Protein AF-A0A103RSP7-F1 (afdb_monomer_lite)

pLDDT: mean 94.18, std 8.81, range [40.09, 98.88]

Radius of gyration: 15.83 Å; chains: 1; bounding box: 36×34×48 Å

Organism: NCBI:txid101571

Sequence (162 aa):
MRKLKDAGWQIRYGTRGGGSFVDRRNETITLDGNLEDHPVTATQTLAHEVGHATYPLREDCSSKAAYVNSTLEDEGAATINNIKVRREILANGGQDIGIAGNSTNHASY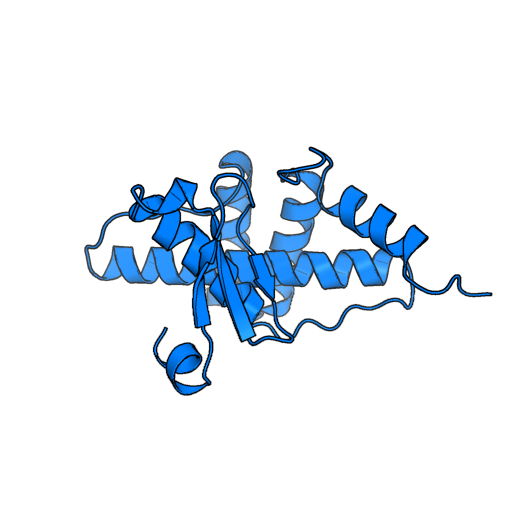NKAYDQFLLDGDADAARRAIGEQFGEGELTSNTRQPYAEYYGNWYDANCPSAK

Foldseek 3Di:
DVVLVVVVAAEEEDEAPPAWEDDLVNNYTYHHNVCVVPVLLSLLSVQLRVQLNPDPQDQDLPDLVSRLQSVLLSSLSSQLSSVVVQVVQVVVVHDRSDTPFDPVCVVQLVVLSVVCVVPVPSSSSSNSRSVCQQARGADPPPRHRNSVVSSVVSVVPRDPPD

Structure (mmCIF, N/CA/C/O backbone):
data_AF-A0A103RSP7-F1
#
_entry.id   AF-A0A103RSP7-F1
#
loop_
_atom_site.group_PDB
_atom_site.id
_atom_site.type_symbol
_atom_site.label_atom_id
_atom_site.label_alt_id
_atom_site.label_comp_id
_atom_site.label_asym_id
_atom_site.label_entity_id
_atom_site.label_seq_id
_atom_site.pdbx_PDB_ins_code
_atom_site.Cartn_x
_atom_site.Cartn_y
_atom_site.Cartn_z
_atom_site.occupancy
_atom_site.B_iso_or_equiv
_atom_site.auth_seq_id
_atom_site.auth_comp_id
_atom_site.auth_asym_id
_atom_site.auth_atom_id
_atom_site.pdbx_PDB_model_num
ATOM 1 N N . MET A 1 1 ? -10.390 -9.161 6.736 1.00 59.69 1 MET A N 1
ATOM 2 C CA . MET A 1 1 ? -10.075 -10.242 7.700 1.00 59.69 1 MET A CA 1
ATOM 3 C C . MET A 1 1 ? -10.806 -11.550 7.395 1.00 59.69 1 MET A C 1
ATOM 5 O O . MET A 1 1 ? -10.125 -12.492 7.021 1.00 59.69 1 MET A O 1
ATOM 9 N N . ARG A 1 2 ? -12.149 -11.633 7.491 1.00 67.56 2 ARG A N 1
ATOM 10 C CA . ARG A 1 2 ? -12.887 -12.902 7.274 1.00 67.56 2 ARG A CA 1
ATOM 11 C C . ARG A 1 2 ? -12.584 -13.556 5.918 1.00 67.56 2 ARG A C 1
ATOM 13 O O . ARG A 1 2 ? -12.170 -14.698 5.896 1.00 67.56 2 ARG A O 1
ATOM 20 N N . LYS A 1 3 ? -12.609 -12.776 4.830 1.00 72.31 3 LYS A N 1
ATOM 21 C CA . LYS A 1 3 ? -12.273 -13.247 3.473 1.00 72.31 3 LYS A CA 1
ATOM 22 C C . LYS A 1 3 ? -10.899 -13.924 3.345 1.00 72.31 3 LYS A C 1
ATOM 24 O O . LYS A 1 3 ? -10.801 -14.909 2.638 1.00 72.31 3 LYS A O 1
ATOM 29 N N . LEU A 1 4 ? -9.860 -13.411 4.013 1.00 76.56 4 LEU A N 1
ATOM 30 C CA . LEU A 1 4 ? -8.517 -14.008 3.954 1.00 76.56 4 LEU A CA 1
ATOM 31 C C . LEU A 1 4 ? -8.453 -15.308 4.760 1.00 76.56 4 LEU A C 1
ATOM 33 O O . LEU A 1 4 ? -7.927 -16.298 4.269 1.00 76.56 4 LEU A O 1
ATOM 37 N N . LYS A 1 5 ? -9.061 -15.334 5.956 1.00 72.69 5 LYS A N 1
ATOM 38 C CA . LYS A 1 5 ? -9.180 -16.567 6.751 1.00 72.69 5 LYS A CA 1
ATOM 39 C C . LYS A 1 5 ? -9.981 -17.642 6.015 1.00 72.69 5 LYS A C 1
ATOM 41 O O . LYS A 1 5 ? -9.567 -18.793 5.993 1.00 72.69 5 LYS A O 1
ATOM 46 N N . ASP A 1 6 ? -11.090 -17.256 5.390 1.00 76.38 6 ASP A N 1
ATOM 47 C CA . ASP A 1 6 ? -11.926 -18.153 4.587 1.00 76.38 6 ASP A CA 1
ATOM 48 C C . ASP A 1 6 ? -11.174 -18.656 3.338 1.00 76.38 6 ASP A C 1
ATOM 50 O O . ASP A 1 6 ? -11.427 -19.763 2.875 1.00 76.38 6 ASP A O 1
ATOM 54 N N . ALA A 1 7 ? -10.222 -17.867 2.825 1.00 77.00 7 ALA A N 1
ATOM 55 C CA . ALA A 1 7 ? -9.318 -18.235 1.736 1.00 77.00 7 ALA A CA 1
ATOM 56 C C . ALA A 1 7 ? -8.054 -18.989 2.200 1.00 77.00 7 ALA A C 1
ATOM 58 O O . ALA A 1 7 ? -7.184 -19.239 1.381 1.00 77.00 7 ALA A O 1
ATOM 59 N N . GLY A 1 8 ? -7.930 -19.346 3.486 1.00 85.88 8 GLY A N 1
ATOM 60 C CA . GLY A 1 8 ? -6.818 -20.159 3.999 1.00 85.88 8 GLY A CA 1
ATOM 61 C C . GLY A 1 8 ? -5.542 -19.397 4.374 1.00 85.88 8 GLY A C 1
ATOM 62 O O . GLY A 1 8 ? -4.576 -20.025 4.809 1.00 85.88 8 GLY A O 1
ATOM 63 N N . TRP A 1 9 ? -5.539 -18.063 4.287 1.00 93.69 9 TRP A N 1
ATOM 64 C CA . TRP A 1 9 ? -4.357 -17.259 4.593 1.00 93.69 9 TRP A CA 1
ATOM 65 C C . TRP A 1 9 ? -3.935 -17.370 6.058 1.00 93.69 9 TRP A C 1
ATOM 67 O O . TRP A 1 9 ? -4.752 -17.246 6.979 1.00 93.69 9 TRP A O 1
ATOM 77 N N . GLN A 1 10 ? -2.630 -17.509 6.278 1.00 95.25 10 GLN A N 1
ATOM 78 C CA . GLN A 1 10 ? -2.033 -17.512 7.610 1.00 95.25 10 GLN A CA 1
ATOM 79 C C . GLN A 1 10 ? -1.573 -16.106 7.996 1.00 95.25 10 GLN A C 1
ATOM 81 O O . GLN A 1 10 ? -0.956 -15.406 7.201 1.00 95.25 10 GLN A O 1
ATOM 86 N N . ILE A 1 11 ? -1.847 -15.696 9.235 1.00 95.50 11 ILE A N 1
ATOM 87 C CA . ILE A 1 11 ? -1.333 -14.448 9.815 1.00 95.50 11 ILE A CA 1
ATOM 88 C C . ILE A 1 11 ? -0.539 -14.827 11.058 1.00 95.50 11 ILE A C 1
ATOM 90 O O . ILE A 1 11 ? -1.084 -15.469 11.958 1.00 95.50 11 ILE A O 1
ATOM 94 N N . ARG A 1 12 ? 0.740 -14.453 11.103 1.00 96.62 12 ARG A N 1
ATOM 95 C CA . ARG A 1 12 ? 1.650 -14.810 12.199 1.00 96.62 12 ARG A CA 1
ATOM 96 C C . ARG A 1 12 ? 2.625 -13.685 12.517 1.00 96.62 12 ARG A C 1
ATOM 98 O O . ARG A 1 12 ? 2.942 -12.880 11.646 1.00 96.62 12 ARG A O 1
ATOM 105 N N . TYR A 1 13 ? 3.145 -13.681 13.738 1.00 97.25 13 TYR A N 1
ATOM 106 C CA . TYR A 1 13 ? 4.347 -12.921 14.062 1.00 97.25 13 TYR A CA 1
ATOM 107 C C . TYR A 1 13 ? 5.590 -13.717 13.648 1.00 97.25 13 TYR A C 1
ATOM 109 O O . TYR A 1 13 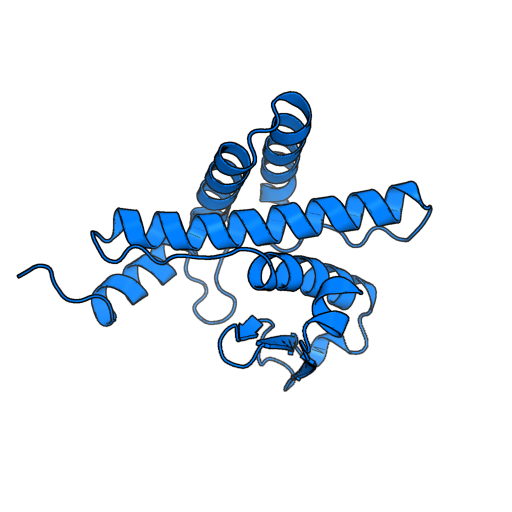? 5.647 -14.936 13.826 1.00 97.25 13 TYR A O 1
ATOM 117 N N . GLY A 1 14 ? 6.559 -13.034 13.046 1.00 96.00 14 GLY A N 1
ATOM 118 C CA . GLY A 1 14 ? 7.867 -13.567 12.682 1.00 96.00 14 GLY A CA 1
ATOM 119 C C . GLY A 1 14 ? 8.935 -13.252 13.730 1.00 96.00 14 GLY A C 1
ATOM 120 O O . GLY A 1 14 ? 8.647 -12.850 14.856 1.00 96.00 14 GLY A O 1
ATOM 121 N N . THR A 1 15 ? 10.201 -13.413 13.347 1.00 95.44 15 THR A N 1
ATOM 122 C CA . THR A 1 15 ? 11.340 -13.034 14.195 1.00 95.44 15 THR A CA 1
ATOM 123 C C . THR A 1 15 ? 11.358 -11.521 14.438 1.00 95.44 15 THR A C 1
ATOM 125 O O . THR A 1 15 ? 11.100 -10.734 13.527 1.00 95.44 15 THR A O 1
ATOM 128 N N . ARG A 1 16 ? 11.704 -11.108 15.663 1.00 94.06 16 ARG A N 1
ATOM 129 C CA . ARG A 1 16 ? 11.902 -9.696 16.031 1.00 94.06 16 ARG A CA 1
ATOM 130 C C . ARG A 1 16 ? 12.970 -9.045 15.142 1.00 94.06 16 ARG A C 1
ATOM 132 O O . ARG A 1 16 ? 14.096 -9.535 15.082 1.00 94.06 16 ARG A O 1
ATOM 139 N N . GLY A 1 17 ? 12.617 -7.948 14.472 1.00 90.19 17 GLY A N 1
ATOM 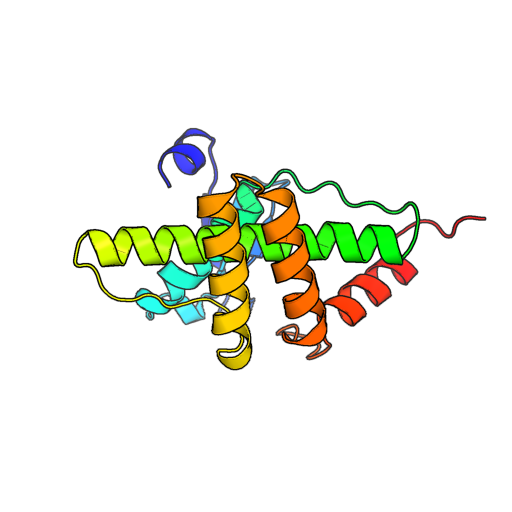140 C CA . GLY A 1 17 ? 13.481 -7.214 13.539 1.00 90.19 17 GLY A CA 1
ATOM 141 C C . GLY A 1 17 ? 13.531 -7.800 12.124 1.00 90.19 17 GLY A C 1
ATOM 142 O O . GLY A 1 17 ? 14.318 -7.330 11.304 1.00 90.19 17 GLY A O 1
ATOM 143 N N . GLY A 1 18 ? 12.725 -8.827 11.835 1.00 89.25 18 GLY A N 1
ATOM 144 C CA . GLY A 1 18 ? 12.633 -9.455 10.515 1.00 89.25 18 GLY A CA 1
ATOM 145 C C . GLY A 1 18 ? 11.785 -8.681 9.501 1.00 89.25 18 GLY A C 1
ATOM 146 O O . GLY A 1 18 ? 11.731 -9.085 8.342 1.00 89.25 18 GLY A O 1
ATOM 147 N N . GLY A 1 19 ? 11.133 -7.591 9.918 1.00 91.81 19 GLY A N 1
ATOM 148 C CA . GLY A 1 19 ? 10.184 -6.852 9.094 1.00 91.81 19 GLY A CA 1
ATOM 149 C C . GLY A 1 19 ? 8.810 -7.520 9.014 1.00 91.81 19 GLY A C 1
ATOM 150 O O . GLY A 1 19 ? 8.590 -8.618 9.530 1.00 91.81 19 GLY A O 1
ATOM 151 N N . SER A 1 20 ? 7.876 -6.817 8.377 1.00 95.00 20 SER A N 1
ATOM 152 C CA . SER A 1 20 ? 6.547 -7.335 8.035 1.00 95.00 20 SER A CA 1
ATOM 153 C C . SER A 1 20 ? 6.436 -7.440 6.522 1.00 95.00 20 SER A C 1
ATOM 155 O O . SER A 1 20 ? 7.034 -6.624 5.822 1.00 95.00 20 SER A O 1
ATOM 157 N N . PHE A 1 21 ? 5.779 -8.489 6.034 1.00 94.69 21 PHE A N 1
ATOM 158 C CA . PHE A 1 21 ? 5.676 -8.764 4.604 1.00 94.69 21 PHE A CA 1
ATOM 159 C C . PHE A 1 21 ? 4.583 -9.789 4.286 1.00 94.69 21 PHE A C 1
ATOM 161 O O . PHE A 1 21 ? 4.171 -10.602 5.127 1.00 94.69 21 PHE A O 1
ATOM 168 N N . VAL A 1 22 ? 4.195 -9.810 3.012 1.00 96.00 22 VAL A N 1
ATOM 169 C CA . VAL A 1 22 ? 3.317 -10.811 2.407 1.00 96.00 22 VAL A CA 1
ATOM 170 C C . VAL A 1 22 ? 4.115 -11.801 1.566 1.00 96.00 22 VAL A C 1
ATOM 172 O O . VAL A 1 22 ? 4.815 -11.426 0.630 1.00 96.00 22 VAL A O 1
ATOM 175 N N . ASP A 1 23 ? 3.923 -13.091 1.831 1.00 95.00 23 ASP A N 1
ATOM 176 C CA . ASP A 1 23 ? 4.275 -14.165 0.907 1.00 95.00 23 ASP A CA 1
ATOM 177 C C . ASP A 1 23 ? 3.006 -14.643 0.197 1.00 95.00 23 ASP A C 1
ATOM 179 O O . ASP A 1 23 ? 2.218 -15.419 0.742 1.00 95.00 23 ASP A O 1
ATOM 183 N N . ARG A 1 24 ? 2.801 -14.165 -1.034 1.00 92.56 24 ARG A N 1
ATOM 184 C CA . ARG A 1 24 ? 1.624 -14.511 -1.846 1.00 92.56 24 ARG A CA 1
ATOM 185 C C . ARG A 1 24 ? 1.630 -15.961 -2.324 1.00 92.56 24 ARG A C 1
ATOM 187 O O . ARG A 1 24 ? 0.567 -16.496 -2.608 1.00 92.56 24 ARG A O 1
ATOM 194 N N . ARG A 1 25 ? 2.801 -16.601 -2.429 1.00 91.81 25 ARG A N 1
ATOM 195 C CA . ARG A 1 25 ? 2.910 -17.994 -2.898 1.00 91.81 25 ARG A CA 1
ATOM 196 C C . ARG A 1 25 ? 2.493 -18.973 -1.810 1.00 91.81 25 ARG A C 1
ATOM 198 O O . ARG A 1 25 ? 1.866 -19.980 -2.110 1.00 91.81 25 ARG A O 1
ATOM 205 N N . ASN A 1 26 ? 2.846 -18.659 -0.566 1.00 94.50 26 ASN A N 1
ATOM 206 C CA . ASN A 1 26 ? 2.496 -19.450 0.612 1.00 94.50 26 ASN A CA 1
ATOM 207 C C . ASN A 1 26 ? 1.296 -18.872 1.386 1.00 94.50 26 ASN A C 1
ATOM 209 O O . ASN A 1 26 ? 1.060 -19.282 2.522 1.00 94.50 26 ASN A O 1
ATOM 213 N N . GLU A 1 27 ? 0.586 -17.895 0.811 1.00 95.06 27 GLU A N 1
ATOM 214 C CA . GLU A 1 27 ? -0.606 -17.247 1.384 1.00 95.06 27 GLU A CA 1
ATOM 215 C C . GLU A 1 27 ? -0.420 -16.853 2.859 1.00 95.06 27 GLU A C 1
ATOM 217 O O . GLU A 1 27 ? -1.246 -17.127 3.733 1.00 95.06 27 GLU A O 1
ATOM 222 N N . THR A 1 28 ? 0.719 -16.229 3.160 1.00 97.00 28 THR A N 1
ATOM 223 C CA . THR A 1 28 ? 1.107 -15.889 4.529 1.00 97.00 28 THR A CA 1
ATOM 224 C C . THR A 1 28 ? 1.366 -14.397 4.672 1.00 97.00 28 THR A C 1
ATOM 226 O O . THR A 1 28 ? 2.140 -13.814 3.919 1.00 97.00 28 THR A O 1
ATOM 229 N N . ILE A 1 29 ? 0.771 -13.796 5.699 1.00 97.62 29 ILE A N 1
ATOM 230 C CA . ILE A 1 29 ? 1.112 -12.467 6.201 1.00 97.62 29 ILE A CA 1
ATOM 231 C C . ILE A 1 29 ? 1.970 -12.647 7.454 1.00 97.62 29 ILE A C 1
ATOM 233 O O . ILE A 1 29 ? 1.534 -13.252 8.440 1.00 97.62 29 ILE A O 1
ATOM 237 N N . THR A 1 30 ? 3.189 -12.120 7.416 1.00 97.50 30 THR A N 1
ATOM 238 C CA . THR A 1 30 ? 4.095 -12.105 8.567 1.00 97.50 30 THR A CA 1
ATOM 239 C C . THR A 1 30 ? 4.195 -10.683 9.103 1.00 97.50 30 THR A C 1
ATOM 241 O O . THR A 1 30 ? 4.537 -9.770 8.361 1.00 97.50 30 THR A O 1
ATOM 244 N N . LEU A 1 31 ? 3.901 -10.498 10.389 1.00 97.44 31 LEU A N 1
ATOM 245 C CA . LEU A 1 31 ? 4.162 -9.259 11.121 1.00 97.44 31 LEU A CA 1
ATOM 246 C C . LEU A 1 31 ? 5.502 -9.373 11.850 1.00 97.44 31 LEU A C 1
ATOM 248 O O . LEU A 1 31 ? 5.827 -10.441 12.368 1.00 97.44 31 LEU A O 1
ATOM 252 N N . ASP A 1 32 ? 6.263 -8.287 11.938 1.00 95.94 32 ASP A N 1
ATOM 253 C CA . ASP A 1 32 ? 7.512 -8.268 12.707 1.00 95.94 32 ASP A CA 1
ATOM 254 C C . ASP A 1 32 ? 7.220 -8.639 14.169 1.00 95.94 32 ASP A C 1
ATOM 256 O O . ASP A 1 32 ? 6.298 -8.097 14.783 1.00 95.94 32 ASP A O 1
ATOM 260 N N . GLY A 1 33 ? 8.008 -9.546 14.752 1.00 96.94 33 GLY A N 1
ATOM 261 C CA . GLY A 1 33 ? 7.827 -9.970 16.143 1.00 96.94 33 GLY A CA 1
ATOM 262 C C . GLY A 1 33 ? 7.930 -8.828 17.164 1.00 96.94 33 GLY A C 1
ATOM 263 O O . GLY A 1 33 ? 7.435 -8.952 18.279 1.00 96.94 33 GLY A O 1
ATOM 264 N N . ASN A 1 34 ? 8.541 -7.692 16.811 1.00 96.31 34 ASN A N 1
ATOM 265 C CA . ASN A 1 34 ? 8.564 -6.501 17.666 1.00 96.31 34 ASN A CA 1
ATOM 266 C C . ASN A 1 34 ? 7.177 -5.860 17.833 1.00 96.31 34 ASN A C 1
ATOM 268 O O . ASN A 1 34 ? 6.978 -5.066 18.753 1.00 96.31 34 ASN A O 1
ATOM 272 N N . LEU A 1 35 ? 6.220 -6.197 16.967 1.00 96.62 35 LEU A N 1
ATOM 273 C CA . LEU A 1 35 ? 4.859 -5.669 17.00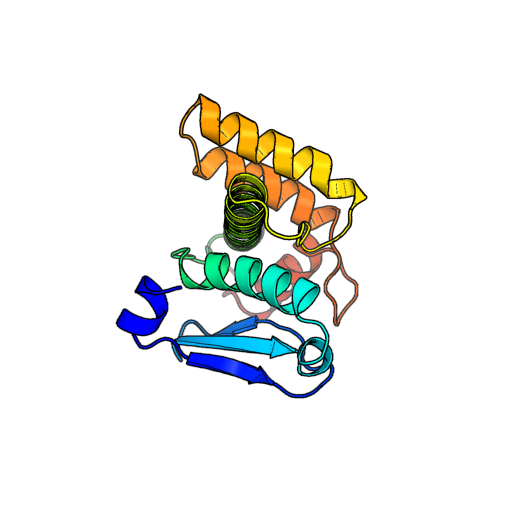3 1.00 96.62 35 LEU A CA 1
ATOM 274 C C . LEU A 1 35 ? 3.935 -6.436 17.958 1.00 96.62 35 LEU A C 1
ATOM 276 O O . LEU A 1 35 ? 2.839 -5.955 18.226 1.00 96.62 35 LEU A O 1
ATOM 280 N N . GLU A 1 36 ? 4.362 -7.584 18.495 1.00 96.12 36 GLU A N 1
ATOM 281 C CA . GLU A 1 36 ? 3.525 -8.466 19.325 1.00 96.12 36 GLU A CA 1
ATOM 282 C C . GLU A 1 36 ? 2.921 -7.744 20.542 1.00 96.12 36 GLU A C 1
ATOM 284 O O . GLU A 1 36 ? 1.732 -7.882 20.826 1.00 96.12 36 GLU A O 1
ATOM 289 N N . ASP A 1 37 ? 3.713 -6.882 21.183 1.00 96.88 37 ASP A N 1
ATOM 290 C CA . ASP A 1 37 ? 3.310 -6.085 22.347 1.00 96.88 37 ASP A CA 1
ATOM 291 C C . ASP A 1 37 ? 2.773 -4.681 21.970 1.00 96.88 37 ASP A C 1
ATOM 293 O O . ASP A 1 37 ? 2.499 -3.854 22.841 1.00 96.88 37 ASP A O 1
ATOM 297 N N . HIS A 1 38 ? 2.612 -4.388 20.673 1.00 97.19 38 HIS A N 1
ATOM 298 C CA . HIS A 1 38 ? 2.241 -3.069 20.139 1.00 97.19 38 HIS A CA 1
ATOM 299 C C . HIS A 1 38 ? 0.977 -3.153 19.266 1.00 97.19 38 HIS A C 1
ATOM 301 O O . HIS A 1 38 ? 1.046 -2.955 18.050 1.00 97.19 38 HIS A O 1
ATOM 307 N N . PRO A 1 39 ? -0.208 -3.409 19.851 1.00 96.25 39 PRO A N 1
ATOM 308 C CA . PRO A 1 39 ? -1.412 -3.786 19.104 1.00 96.25 39 PRO A CA 1
ATOM 309 C C . PRO A 1 39 ? -1.889 -2.734 18.094 1.00 96.25 39 PRO A C 1
ATOM 311 O O . PRO A 1 39 ? -2.422 -3.092 17.045 1.00 96.25 39 PRO A O 1
ATOM 314 N N . VAL A 1 40 ? -1.687 -1.443 18.375 1.00 97.56 40 VAL A N 1
ATOM 315 C CA . VAL A 1 40 ? -2.052 -0.349 17.456 1.00 97.56 40 VAL A CA 1
ATOM 316 C C . VAL A 1 40 ? -1.197 -0.413 16.192 1.00 97.56 40 VAL A C 1
ATOM 318 O O . VAL A 1 40 ? -1.735 -0.491 15.088 1.00 97.56 40 VAL A O 1
ATOM 321 N N . THR A 1 41 ? 0.126 -0.463 16.353 1.00 97.25 41 THR A N 1
ATOM 322 C CA . THR A 1 41 ? 1.071 -0.576 15.238 1.00 97.25 41 THR A CA 1
ATOM 323 C C . THR A 1 41 ? 0.915 -1.912 14.517 1.00 97.25 41 THR A C 1
ATOM 325 O O . THR A 1 41 ? 0.886 -1.938 13.295 1.00 97.25 41 THR A O 1
ATOM 328 N N . ALA A 1 42 ? 0.705 -3.015 15.243 1.00 97.81 42 ALA A N 1
ATOM 329 C CA . ALA A 1 42 ? 0.417 -4.317 14.645 1.00 97.81 42 ALA A CA 1
ATOM 330 C C . ALA A 1 42 ? -0.843 -4.278 13.768 1.00 97.81 42 ALA A C 1
ATOM 332 O O . ALA A 1 42 ? -0.850 -4.834 12.674 1.00 97.81 42 ALA A O 1
ATOM 333 N N . THR A 1 43 ? -1.899 -3.588 14.213 1.00 98.06 43 THR A N 1
ATOM 334 C CA . THR A 1 43 ? -3.138 -3.429 13.436 1.00 98.06 43 THR A CA 1
ATOM 335 C C . THR A 1 43 ? -2.923 -2.547 12.206 1.00 98.06 43 THR A C 1
ATOM 337 O O . THR A 1 43 ? -3.434 -2.876 11.137 1.00 98.06 43 THR A O 1
ATOM 340 N N . GLN A 1 44 ? -2.151 -1.462 12.333 1.00 98.44 44 GLN A N 1
ATOM 341 C CA . GLN A 1 44 ? -1.745 -0.609 11.212 1.00 98.44 44 GLN A CA 1
ATOM 342 C C . GLN A 1 44 ? -0.984 -1.405 10.151 1.00 98.44 44 GLN A C 1
ATOM 344 O O . GLN A 1 44 ? -1.398 -1.444 8.993 1.00 98.44 44 GLN A O 1
ATOM 349 N N . THR A 1 45 ? 0.088 -2.086 10.555 1.00 97.75 45 THR A N 1
ATOM 350 C CA . THR A 1 45 ? 0.913 -2.895 9.659 1.00 97.75 45 THR A CA 1
ATOM 351 C C . THR A 1 45 ? 0.100 -4.016 9.034 1.00 97.75 45 THR A C 1
ATOM 353 O O . THR A 1 45 ? 0.119 -4.180 7.822 1.00 97.75 45 THR A O 1
ATOM 356 N N . LEU A 1 46 ? -0.713 -4.730 9.814 1.00 97.88 46 LEU A N 1
ATOM 357 C CA . LEU A 1 46 ? -1.580 -5.765 9.264 1.00 97.88 46 LEU A CA 1
ATOM 358 C C . LEU A 1 46 ? -2.570 -5.209 8.235 1.00 97.88 46 LEU A C 1
ATOM 360 O O . LEU A 1 46 ? -2.845 -5.873 7.240 1.00 97.88 46 LEU A O 1
ATOM 364 N N . ALA A 1 47 ? -3.109 -4.006 8.443 1.00 98.31 47 ALA A N 1
ATOM 365 C CA . ALA A 1 47 ? -3.965 -3.370 7.450 1.00 98.31 47 ALA A CA 1
ATOM 366 C C . ALA A 1 47 ? -3.204 -3.073 6.145 1.00 98.31 47 ALA A C 1
ATOM 368 O O . ALA A 1 47 ? -3.771 -3.282 5.075 1.00 98.31 47 ALA A O 1
ATOM 369 N N . HIS A 1 48 ? -1.937 -2.662 6.213 1.00 98.44 48 HIS A N 1
ATOM 370 C CA . HIS A 1 48 ? -1.071 -2.514 5.035 1.00 98.44 48 HIS A CA 1
ATOM 371 C C . HIS A 1 48 ? -0.857 -3.859 4.324 1.00 98.44 48 HIS A C 1
ATOM 373 O O . HIS A 1 48 ? -1.238 -4.013 3.163 1.00 98.44 48 HIS A O 1
ATOM 379 N N . GLU A 1 49 ? -0.390 -4.882 5.048 1.00 97.75 49 GLU A N 1
ATOM 380 C CA . GLU A 1 49 ? -0.105 -6.209 4.480 1.00 97.75 49 GLU A CA 1
ATOM 381 C C . GLU A 1 49 ? -1.349 -6.877 3.871 1.00 97.75 49 GLU A C 1
ATOM 383 O O . GLU A 1 49 ? -1.284 -7.551 2.846 1.00 97.75 49 GLU A O 1
ATOM 388 N N . VAL A 1 50 ? -2.533 -6.674 4.456 1.00 97.50 50 VAL A N 1
ATOM 389 C CA . VAL A 1 50 ? -3.789 -7.171 3.871 1.00 97.50 50 VAL A CA 1
ATOM 390 C C . VAL A 1 50 ? -4.062 -6.542 2.501 1.00 97.50 50 VAL A C 1
ATOM 392 O O . VAL A 1 50 ? -4.641 -7.205 1.635 1.00 97.50 50 VAL A O 1
ATOM 395 N N . GLY A 1 51 ? -3.660 -5.290 2.277 1.00 97.56 51 GLY A N 1
ATOM 396 C CA . GLY A 1 51 ? -3.792 -4.660 0.968 1.00 97.56 51 GLY A CA 1
ATOM 397 C C . GLY A 1 51 ? -2.883 -5.315 -0.071 1.00 97.56 51 GLY A C 1
ATOM 398 O O . GLY A 1 51 ? -3.386 -5.699 -1.125 1.00 97.56 51 GLY A O 1
ATOM 399 N N . HIS A 1 52 ? -1.620 -5.602 0.265 1.00 97.44 52 HIS A N 1
ATOM 400 C CA . HIS A 1 52 ? -0.749 -6.425 -0.584 1.00 97.44 52 HIS A CA 1
ATOM 401 C C . HIS A 1 52 ? -1.361 -7.807 -0.865 1.00 97.44 52 HIS A C 1
ATOM 403 O O . HIS A 1 52 ? -1.468 -8.231 -2.017 1.00 97.44 52 HIS A O 1
ATOM 409 N N . ALA A 1 53 ? -1.819 -8.513 0.171 1.00 96.31 53 ALA A N 1
ATOM 410 C CA . ALA A 1 53 ? -2.382 -9.858 0.037 1.00 96.31 53 ALA A CA 1
ATOM 411 C C . ALA A 1 53 ? -3.620 -9.915 -0.877 1.00 96.31 53 ALA A C 1
ATOM 413 O O . ALA A 1 53 ? -3.887 -10.940 -1.500 1.00 96.31 53 ALA A O 1
ATOM 414 N N . THR A 1 54 ? -4.389 -8.826 -0.953 1.00 94.38 54 THR A N 1
ATOM 415 C CA . THR A 1 54 ? -5.640 -8.772 -1.724 1.00 94.38 54 THR A CA 1
ATOM 416 C C . THR A 1 54 ? -5.510 -8.069 -3.072 1.00 94.38 54 THR A C 1
ATOM 418 O O . THR A 1 54 ? -6.397 -8.228 -3.915 1.00 94.38 54 THR A O 1
ATOM 421 N N . TYR A 1 55 ? -4.423 -7.332 -3.311 1.00 95.75 55 TYR A N 1
ATOM 422 C CA . TYR A 1 55 ? -4.134 -6.735 -4.608 1.00 95.75 55 TYR A CA 1
ATOM 423 C C . TYR A 1 55 ? -3.475 -7.756 -5.552 1.00 95.75 55 TYR A C 1
ATOM 425 O O . TYR A 1 55 ? -2.437 -8.329 -5.208 1.00 95.75 55 TYR A O 1
ATOM 433 N N . PRO A 1 56 ? -4.040 -8.005 -6.751 1.00 93.62 56 PRO A N 1
ATOM 434 C CA . PRO A 1 56 ? -3.469 -8.938 -7.717 1.00 93.62 56 PRO A CA 1
ATOM 435 C C . PRO A 1 56 ? -2.299 -8.301 -8.484 1.00 93.62 56 PRO A C 1
ATOM 437 O O . PRO A 1 56 ? -2.415 -8.035 -9.681 1.00 93.62 56 PRO A O 1
ATOM 440 N N . LEU A 1 57 ? -1.181 -8.059 -7.793 1.00 93.75 57 LEU A N 1
ATOM 441 C CA . LEU A 1 57 ? 0.050 -7.545 -8.396 1.00 93.75 57 LEU A CA 1
ATOM 442 C C . LEU A 1 57 ? 0.458 -8.394 -9.612 1.00 93.75 57 LEU A C 1
ATOM 444 O O . LEU A 1 57 ? 0.541 -9.623 -9.543 1.00 93.75 57 LEU A O 1
ATOM 448 N N . ARG A 1 58 ? 0.749 -7.709 -10.718 1.00 93.56 58 ARG A N 1
ATOM 449 C CA . ARG A 1 58 ? 1.421 -8.259 -11.895 1.00 93.56 58 ARG A CA 1
ATOM 450 C C . ARG A 1 58 ? 2.654 -7.416 -12.175 1.00 93.56 58 ARG A C 1
ATOM 452 O O . ARG A 1 58 ? 2.535 -6.328 -12.725 1.00 93.56 58 ARG A O 1
ATOM 459 N N . GLU A 1 59 ? 3.808 -7.925 -11.770 1.00 94.31 59 GLU A N 1
ATOM 460 C CA . GLU A 1 59 ? 5.096 -7.287 -12.036 1.00 94.31 59 GLU A CA 1
ATOM 461 C C . GLU A 1 59 ? 5.344 -7.208 -13.548 1.00 94.31 59 GLU A C 1
ATOM 463 O O . GLU A 1 59 ? 5.255 -8.217 -14.255 1.00 94.31 59 GLU A O 1
ATOM 468 N N . ASP A 1 60 ? 5.657 -6.013 -14.047 1.00 95.25 60 ASP A N 1
ATOM 469 C CA . ASP A 1 60 ? 5.893 -5.775 -15.472 1.00 95.25 60 ASP A CA 1
ATOM 470 C C . ASP A 1 60 ? 7.393 -5.635 -15.780 1.00 95.25 60 ASP A C 1
ATOM 472 O O . ASP A 1 60 ? 7.951 -4.542 -15.815 1.00 95.25 60 ASP A O 1
ATOM 476 N N . CYS A 1 61 ? 8.063 -6.759 -16.051 1.00 95.56 61 CYS A N 1
ATOM 477 C CA . CYS A 1 61 ? 9.473 -6.774 -16.465 1.00 95.56 61 CYS A CA 1
ATOM 478 C C . CYS A 1 61 ? 9.718 -6.270 -17.914 1.00 95.56 61 CYS A C 1
ATOM 480 O O . CYS A 1 61 ? 10.813 -6.482 -18.434 1.00 95.56 61 CYS A O 1
ATOM 482 N N . SER A 1 62 ? 8.759 -5.638 -18.610 1.00 95.50 62 SER A N 1
ATOM 483 C CA . SER A 1 62 ? 8.979 -5.132 -19.984 1.00 95.50 62 SER A CA 1
ATOM 484 C C . SER A 1 62 ? 9.969 -3.963 -20.058 1.00 95.50 62 SER A C 1
ATOM 486 O O . SER A 1 62 ? 10.613 -3.753 -21.087 1.00 95.50 62 SER A O 1
ATOM 488 N N . SER A 1 63 ? 10.098 -3.196 -18.974 1.00 96.19 63 SER A N 1
ATOM 489 C CA . SER A 1 63 ? 11.110 -2.155 -18.797 1.00 96.19 63 SER A CA 1
ATOM 490 C C . SER A 1 63 ? 11.297 -1.836 -17.314 1.00 96.19 63 SER A C 1
ATOM 492 O O . SER A 1 63 ? 10.407 -2.095 -16.505 1.00 96.19 63 SER A O 1
ATOM 494 N N . LYS A 1 64 ? 12.415 -1.191 -16.956 1.00 96.12 64 LYS A N 1
ATOM 495 C CA . LYS A 1 64 ? 12.676 -0.749 -15.576 1.00 96.12 64 LYS A CA 1
ATOM 496 C C . LYS A 1 64 ? 11.557 0.140 -15.031 1.00 96.12 64 LYS A C 1
ATOM 498 O O . LYS A 1 64 ? 11.115 -0.045 -13.905 1.00 96.12 64 LYS A O 1
ATOM 503 N N . ALA A 1 65 ? 11.083 1.081 -15.849 1.00 96.88 65 ALA A N 1
ATOM 504 C CA . ALA A 1 65 ? 9.999 1.982 -15.475 1.00 96.88 65 ALA A CA 1
ATOM 505 C C . ALA A 1 65 ? 8.674 1.232 -15.278 1.00 96.88 65 ALA A C 1
ATOM 507 O O . ALA A 1 65 ? 7.982 1.477 -14.297 1.00 96.88 65 ALA A O 1
ATOM 508 N N . ALA A 1 66 ? 8.339 0.294 -16.171 1.00 97.12 66 ALA A N 1
ATOM 509 C CA . ALA A 1 66 ? 7.125 -0.510 -16.039 1.00 97.12 66 ALA A CA 1
ATOM 510 C C . ALA A 1 66 ? 7.148 -1.369 -14.765 1.00 97.12 66 ALA A C 1
ATOM 512 O O . ALA A 1 66 ? 6.167 -1.390 -14.023 1.00 97.12 66 ALA A O 1
ATOM 513 N N . TYR A 1 67 ? 8.295 -1.980 -14.457 1.00 97.38 67 TYR A N 1
ATOM 514 C CA . TYR A 1 67 ? 8.468 -2.777 -13.248 1.00 97.38 67 TYR A CA 1
ATOM 515 C C . TYR A 1 67 ? 8.285 -1.922 -11.994 1.00 97.38 67 TYR A C 1
ATOM 517 O O . TYR A 1 67 ? 7.419 -2.226 -11.177 1.00 97.38 67 TYR A O 1
ATOM 525 N N . VAL A 1 68 ? 9.029 -0.812 -11.890 1.00 97.88 68 VAL A N 1
ATOM 526 C CA . VAL A 1 68 ? 8.940 0.121 -10.755 1.00 97.88 68 VAL A CA 1
ATOM 527 C C . VAL A 1 68 ? 7.514 0.644 -10.583 1.00 97.88 68 VAL A C 1
ATOM 529 O O . VAL A 1 68 ? 7.006 0.669 -9.467 1.00 97.88 68 VAL A O 1
ATOM 532 N N . ASN A 1 69 ? 6.829 1.003 -11.670 1.00 98.00 69 ASN A N 1
ATOM 533 C CA . ASN A 1 69 ? 5.443 1.457 -11.592 1.00 98.00 69 ASN A CA 1
ATOM 534 C C . ASN A 1 69 ? 4.515 0.351 -11.072 1.00 98.00 69 ASN A C 1
ATOM 536 O O . ASN A 1 69 ? 3.715 0.604 -10.176 1.00 98.00 69 ASN A O 1
ATOM 540 N N . SER A 1 70 ? 4.645 -0.880 -11.579 1.00 97.56 70 SER A N 1
ATOM 541 C CA . SER A 1 70 ? 3.802 -2.002 -11.145 1.00 97.56 70 SER A CA 1
ATOM 542 C C . SER A 1 70 ? 3.987 -2.354 -9.663 1.00 97.56 70 SER A C 1
ATOM 544 O O . SER A 1 70 ? 3.007 -2.655 -8.982 1.00 97.56 70 SER A O 1
ATOM 546 N N . THR A 1 71 ? 5.213 -2.264 -9.132 1.00 97.62 71 THR A N 1
ATOM 547 C CA . THR A 1 71 ? 5.487 -2.517 -7.709 1.00 97.62 71 THR A CA 1
ATOM 548 C C . THR A 1 71 ? 5.065 -1.344 -6.825 1.00 97.62 71 THR A C 1
ATOM 550 O O . THR A 1 71 ? 4.530 -1.561 -5.742 1.00 97.62 71 THR A O 1
ATOM 553 N N . LEU A 1 72 ? 5.215 -0.097 -7.279 1.00 98.31 72 LEU A N 1
ATOM 554 C CA . LEU A 1 72 ? 4.718 1.070 -6.541 1.00 98.31 72 LEU A CA 1
ATOM 555 C C . LEU A 1 72 ? 3.185 1.138 -6.505 1.00 98.31 72 LEU A C 1
ATOM 557 O O . LEU A 1 72 ? 2.616 1.593 -5.515 1.00 98.31 72 LEU A O 1
ATOM 561 N N . GLU A 1 73 ? 2.490 0.639 -7.530 1.00 98.19 73 GLU A N 1
ATOM 562 C CA . GLU A 1 73 ? 1.033 0.468 -7.473 1.00 98.19 73 GLU A CA 1
ATOM 563 C C . GLU A 1 73 ? 0.599 -0.529 -6.382 1.00 98.19 73 GLU A C 1
ATOM 565 O O . GLU A 1 73 ? -0.483 -0.367 -5.811 1.00 98.19 73 GLU A O 1
ATOM 570 N N . ASP A 1 74 ? 1.430 -1.529 -6.058 1.00 98.38 74 ASP A N 1
ATOM 571 C CA . ASP A 1 74 ? 1.190 -2.461 -4.947 1.00 98.38 74 ASP A CA 1
ATOM 572 C C . ASP A 1 74 ? 1.305 -1.766 -3.581 1.00 98.38 74 ASP A C 1
ATOM 574 O O . ASP A 1 74 ? 0.412 -1.911 -2.745 1.00 98.38 74 ASP A O 1
ATOM 578 N N . GLU A 1 75 ? 2.325 -0.923 -3.379 1.00 98.31 75 GLU A N 1
ATOM 579 C CA . GLU A 1 75 ? 2.426 -0.057 -2.188 1.00 98.31 75 GLU A CA 1
ATOM 580 C C . GLU A 1 75 ? 1.246 0.921 -2.090 1.00 98.31 75 GLU A C 1
ATOM 582 O O . GLU A 1 75 ? 0.680 1.153 -1.012 1.00 98.31 75 GLU A O 1
ATOM 587 N N . GLY A 1 76 ? 0.801 1.441 -3.238 1.00 98.56 76 GLY A N 1
ATOM 588 C CA . GLY A 1 76 ? -0.427 2.216 -3.350 1.00 98.56 76 GLY A CA 1
ATOM 589 C C . GLY A 1 76 ? -1.652 1.436 -2.872 1.00 98.56 76 GLY A C 1
ATOM 590 O O . GLY A 1 76 ? -2.443 1.945 -2.075 1.00 98.56 76 GLY A O 1
ATOM 591 N N . ALA A 1 77 ? -1.808 0.184 -3.306 1.00 98.56 77 ALA A N 1
ATOM 592 C CA . ALA A 1 77 ? -2.926 -0.670 -2.910 1.00 98.56 77 ALA A CA 1
ATOM 593 C C . ALA A 1 77 ? -2.913 -0.990 -1.406 1.00 98.56 77 ALA A C 1
ATOM 595 O O . ALA A 1 77 ? -3.960 -0.944 -0.748 1.00 98.56 77 ALA A O 1
ATOM 596 N N . ALA A 1 78 ? -1.732 -1.264 -0.853 1.00 98.56 78 ALA A N 1
ATOM 597 C CA . ALA A 1 78 ? -1.526 -1.501 0.569 1.00 98.56 78 ALA A CA 1
ATOM 598 C C . ALA A 1 78 ? -1.891 -0.284 1.427 1.00 98.56 78 ALA A C 1
ATOM 600 O O . ALA A 1 78 ? -2.698 -0.385 2.359 1.00 98.56 78 ALA A O 1
ATOM 601 N N . THR A 1 79 ? -1.416 0.894 1.026 1.00 98.75 79 THR A N 1
ATOM 602 C CA . THR A 1 79 ? -1.702 2.161 1.706 1.00 98.75 79 THR A CA 1
ATOM 603 C C . THR A 1 79 ? -3.190 2.527 1.633 1.00 98.75 79 THR A C 1
ATOM 605 O O . THR A 1 79 ? -3.777 2.928 2.642 1.00 98.75 79 THR A O 1
ATOM 608 N N . ILE A 1 80 ? -3.848 2.330 0.480 1.00 98.69 80 ILE A N 1
ATOM 609 C CA . ILE A 1 80 ? -5.307 2.498 0.337 1.00 98.69 80 ILE A CA 1
ATOM 610 C C . ILE A 1 80 ? -6.049 1.611 1.339 1.00 98.69 80 ILE A C 1
ATOM 612 O O . ILE A 1 80 ? -6.974 2.079 2.012 1.00 98.69 80 ILE A O 1
ATOM 616 N N . ASN A 1 81 ? -5.654 0.341 1.471 1.00 98.69 81 ASN A N 1
ATOM 617 C CA . ASN A 1 81 ? -6.304 -0.566 2.411 1.00 98.69 81 ASN A CA 1
ATOM 618 C C . ASN A 1 81 ? -6.060 -0.150 3.871 1.00 98.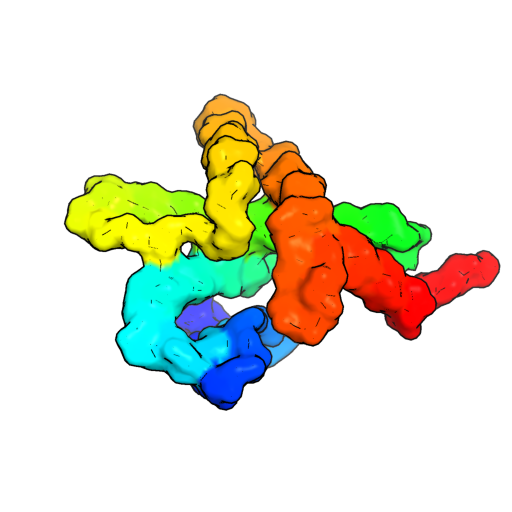69 81 ASN A C 1
ATOM 620 O O . ASN A 1 81 ? -7.000 -0.174 4.669 1.00 98.69 81 ASN A O 1
ATOM 624 N N . ASN A 1 82 ? -4.852 0.308 4.221 1.00 98.81 82 ASN A N 1
ATOM 625 C CA . ASN A 1 82 ? -4.583 0.862 5.547 1.00 98.81 82 ASN A CA 1
ATOM 626 C C . ASN A 1 82 ? -5.481 2.077 5.842 1.00 98.81 82 ASN A C 1
ATOM 628 O O . ASN A 1 82 ? -6.112 2.109 6.903 1.00 98.81 82 ASN A O 1
ATOM 632 N N . ILE A 1 83 ? -5.590 3.043 4.921 1.00 98.88 83 ILE A N 1
ATOM 633 C CA . ILE A 1 83 ? -6.448 4.230 5.086 1.00 98.88 83 ILE A CA 1
ATOM 634 C C . ILE A 1 83 ? -7.905 3.820 5.279 1.00 98.88 83 ILE A C 1
ATOM 636 O O . ILE A 1 83 ? -8.571 4.315 6.193 1.00 98.88 83 ILE A O 1
ATOM 640 N N . LYS A 1 84 ? -8.395 2.894 4.451 1.00 98.56 84 LYS A N 1
ATOM 641 C CA . LYS A 1 84 ? -9.754 2.367 4.548 1.00 98.56 84 LYS A CA 1
ATOM 642 C C . LYS A 1 84 ? -10.032 1.778 5.931 1.00 98.56 84 LYS A C 1
ATOM 644 O O . LYS A 1 84 ? -10.976 2.205 6.590 1.00 98.56 84 LYS A O 1
ATOM 649 N N . VAL A 1 85 ? -9.191 0.850 6.391 1.00 98.44 85 VAL A N 1
ATOM 650 C CA . VAL A 1 85 ? -9.354 0.189 7.697 1.00 98.44 85 VAL A CA 1
ATOM 651 C C . VAL A 1 85 ? -9.280 1.201 8.840 1.00 98.44 85 VAL A C 1
ATOM 653 O O . VAL A 1 85 ? -10.116 1.169 9.740 1.00 98.44 85 VAL A O 1
ATOM 656 N N . ARG A 1 86 ? -8.333 2.147 8.789 1.00 98.56 86 ARG A N 1
ATOM 657 C CA . ARG A 1 86 ? -8.229 3.230 9.776 1.00 98.56 86 ARG A CA 1
ATOM 658 C C . ARG A 1 86 ? -9.535 4.026 9.865 1.00 98.56 86 ARG A C 1
ATOM 660 O O . ARG A 1 86 ? -10.042 4.249 10.962 1.00 98.56 86 ARG A O 1
ATOM 667 N N . ARG A 1 87 ? -10.096 4.440 8.723 1.00 98.62 87 ARG A N 1
ATOM 668 C CA . ARG A 1 87 ? -11.356 5.202 8.672 1.00 98.62 87 ARG A CA 1
ATOM 669 C C . ARG A 1 87 ? -12.545 4.386 9.176 1.00 98.62 87 ARG A C 1
ATOM 671 O O . ARG A 1 87 ? -13.375 4.930 9.896 1.00 98.62 87 ARG A O 1
ATOM 678 N N . GLU A 1 88 ? -12.606 3.095 8.856 1.00 98.50 88 GLU A N 1
ATOM 679 C CA . GLU A 1 88 ? -13.635 2.185 9.376 1.00 98.50 88 GLU A CA 1
ATOM 680 C C . GLU A 1 88 ? -13.562 2.053 10.906 1.00 98.50 88 GLU A C 1
ATOM 682 O O . GLU A 1 88 ? -14.593 2.135 11.573 1.00 98.50 88 GLU A O 1
ATOM 687 N N . ILE A 1 89 ? -12.363 1.912 11.483 1.00 98.31 89 ILE A N 1
ATOM 688 C CA . ILE A 1 89 ? -12.171 1.850 12.942 1.00 98.31 89 ILE A CA 1
ATOM 689 C C . ILE A 1 89 ? -12.632 3.153 13.605 1.00 98.31 89 ILE A C 1
ATOM 691 O O . ILE A 1 89 ? -13.416 3.111 14.555 1.00 98.31 89 ILE A O 1
ATOM 695 N N . LEU A 1 90 ? -12.204 4.304 13.077 1.00 98.50 90 LEU A N 1
ATOM 696 C CA . LEU A 1 90 ? -12.581 5.621 13.600 1.00 98.50 90 LEU A CA 1
ATOM 697 C C . LEU A 1 90 ? -14.094 5.864 13.526 1.00 98.50 90 LEU A C 1
ATOM 699 O O . LEU A 1 90 ? -14.689 6.338 14.492 1.00 98.50 90 LEU A O 1
ATOM 703 N N . ALA A 1 91 ? -14.737 5.488 12.417 1.00 98.44 91 ALA A N 1
ATOM 704 C CA . ALA A 1 91 ? -16.185 5.618 12.247 1.00 98.44 91 ALA A CA 1
ATOM 705 C C . ALA A 1 91 ? -16.993 4.775 13.251 1.00 98.44 91 ALA A C 1
ATOM 707 O O . ALA A 1 91 ? -18.146 5.092 13.532 1.00 98.44 91 ALA A O 1
ATOM 708 N N . ASN A 1 92 ? -16.386 3.726 13.815 1.00 98.31 92 ASN A N 1
ATOM 709 C CA . ASN A 1 92 ? -16.984 2.869 14.839 1.00 98.31 92 ASN A CA 1
ATOM 710 C C . ASN A 1 92 ? -16.486 3.196 16.263 1.00 98.31 92 ASN A C 1
ATOM 712 O O . ASN A 1 92 ? -16.676 2.397 17.178 1.00 98.31 92 ASN A O 1
ATOM 716 N N . GLY A 1 93 ? -15.851 4.358 16.463 1.00 97.75 93 GLY A N 1
ATOM 717 C CA . GLY A 1 93 ? -15.386 4.824 17.774 1.00 97.75 93 GLY A CA 1
ATOM 718 C C . GLY A 1 93 ? -14.139 4.109 18.306 1.00 97.75 93 GLY A C 1
ATOM 719 O O . GLY A 1 93 ? -13.840 4.208 19.495 1.00 97.75 93 GLY A O 1
ATOM 720 N N . GLY A 1 94 ? -13.424 3.371 17.455 1.00 97.50 94 GLY A N 1
ATOM 721 C CA . GLY A 1 94 ? -12.167 2.725 17.816 1.00 97.50 94 GLY A CA 1
ATOM 722 C C . GLY A 1 94 ? -10.975 3.687 17.842 1.00 97.50 94 GLY A C 1
ATOM 723 O O . GLY A 1 94 ? -11.068 4.853 17.460 1.00 97.50 94 GLY A O 1
ATOM 724 N N . GLN A 1 95 ? -9.827 3.177 18.292 1.00 97.50 95 GLN A N 1
ATOM 725 C CA . GLN A 1 95 ? -8.580 3.938 18.368 1.00 97.50 95 GLN A CA 1
ATOM 726 C C . GLN A 1 95 ? -8.006 4.233 16.975 1.00 97.50 95 GLN A C 1
ATOM 728 O O . GLN A 1 95 ? -8.033 3.379 16.090 1.00 97.50 95 GLN A O 1
ATOM 733 N N . ASP A 1 96 ? -7.427 5.423 16.794 1.00 98.31 96 ASP A N 1
ATOM 734 C CA . ASP A 1 96 ? -6.689 5.750 15.575 1.00 98.31 96 ASP A CA 1
ATOM 735 C C . ASP A 1 96 ? -5.424 4.886 15.453 1.00 98.31 96 ASP A C 1
ATOM 737 O O . ASP A 1 96 ? -4.507 4.994 16.269 1.00 98.31 96 ASP A O 1
ATOM 741 N N . ILE A 1 97 ? -5.375 4.042 14.422 1.00 98.38 97 ILE A N 1
ATOM 742 C CA . ILE A 1 97 ? -4.208 3.211 14.102 1.00 98.38 97 ILE A CA 1
ATOM 743 C C . ILE A 1 97 ? -3.182 3.934 13.222 1.00 98.38 97 ILE A C 1
ATOM 745 O O . ILE A 1 97 ? -2.096 3.412 13.013 1.00 98.38 97 ILE A O 1
ATOM 749 N N . GLY A 1 98 ? -3.491 5.121 12.694 1.00 98.25 98 GLY A N 1
ATOM 750 C CA . GLY A 1 98 ? -2.626 5.863 11.776 1.00 98.25 98 GLY A CA 1
ATOM 751 C C . GLY A 1 98 ? -2.467 5.216 10.393 1.00 98.25 98 GLY A C 1
ATOM 752 O O . GLY A 1 98 ? -3.171 4.269 10.032 1.00 98.25 98 GLY A O 1
ATOM 753 N N . ILE A 1 99 ? -1.544 5.768 9.607 1.00 98.38 99 ILE A N 1
ATOM 754 C CA . ILE A 1 99 ? -1.142 5.272 8.285 1.00 98.38 99 ILE A CA 1
ATOM 755 C C . ILE A 1 99 ? 0.334 4.870 8.380 1.00 98.38 99 ILE A C 1
ATOM 757 O O . ILE A 1 99 ? 1.124 5.611 8.970 1.00 98.38 99 ILE A O 1
ATOM 761 N N . ALA A 1 100 ? 0.691 3.702 7.850 1.00 95.69 100 ALA A N 1
ATOM 762 C CA . ALA A 1 100 ? 2.068 3.227 7.801 1.00 95.69 100 ALA A CA 1
ATOM 763 C C . ALA A 1 100 ? 2.956 4.168 6.962 1.00 95.69 100 ALA A C 1
ATOM 765 O O . ALA A 1 100 ? 2.475 4.867 6.071 1.00 95.69 100 ALA A O 1
ATOM 766 N N . GLY A 1 101 ? 4.255 4.196 7.264 1.00 92.94 101 GLY A N 1
ATOM 767 C CA . GLY A 1 101 ? 5.225 5.063 6.585 1.00 92.94 101 GLY A CA 1
ATOM 768 C C . GLY A 1 101 ? 5.374 6.456 7.206 1.00 92.94 101 GLY A C 1
ATOM 769 O O . GLY A 1 101 ? 4.888 6.744 8.305 1.00 92.94 101 GLY A O 1
ATOM 770 N N . ASN A 1 102 ? 6.094 7.324 6.507 1.00 94.88 102 ASN A N 1
ATOM 771 C CA . ASN A 1 102 ? 6.446 8.671 6.917 1.00 94.88 102 ASN A CA 1
ATOM 772 C C . ASN A 1 102 ? 5.225 9.608 6.932 1.00 94.88 102 ASN A C 1
ATOM 774 O O . ASN A 1 102 ? 4.524 9.806 5.937 1.00 94.88 102 ASN A O 1
ATOM 778 N N . SER A 1 103 ? 5.005 10.262 8.075 1.00 96.44 103 SER A N 1
ATOM 779 C CA . SER A 1 103 ? 3.853 11.139 8.292 1.00 96.44 103 SER A CA 1
ATOM 780 C C . SER A 1 103 ? 3.805 12.359 7.375 1.00 96.44 103 SER A C 1
ATOM 782 O O . SER A 1 103 ? 2.716 12.881 7.124 1.00 96.44 103 SER A O 1
ATOM 784 N N . THR A 1 104 ? 4.937 12.784 6.805 1.00 97.00 104 THR A N 1
ATOM 785 C CA . THR A 1 104 ? 4.966 13.876 5.818 1.00 97.00 104 THR A CA 1
ATOM 786 C C . THR A 1 104 ? 4.187 13.536 4.548 1.00 97.00 104 THR A C 1
ATOM 788 O O . THR A 1 104 ? 3.663 14.437 3.895 1.00 97.00 104 THR A O 1
ATOM 791 N N . ASN A 1 105 ? 4.061 12.248 4.218 1.00 97.69 105 ASN A N 1
ATOM 792 C CA . ASN A 1 105 ? 3.390 11.785 3.006 1.00 97.69 105 ASN A CA 1
ATOM 793 C C . ASN A 1 105 ? 1.884 11.564 3.219 1.00 97.69 105 ASN A C 1
ATOM 795 O O . ASN A 1 105 ? 1.110 11.598 2.261 1.00 97.69 105 ASN A O 1
ATOM 799 N N . HIS A 1 106 ? 1.427 11.414 4.468 1.00 98.31 106 HIS A N 1
ATOM 800 C CA . HIS A 1 106 ? 0.050 11.014 4.795 1.00 98.31 106 HIS A CA 1
ATOM 801 C C . HIS A 1 106 ? -1.019 11.951 4.225 1.00 98.31 106 HIS A C 1
ATOM 803 O O . HIS A 1 106 ? -2.107 11.495 3.867 1.00 98.31 106 HIS A O 1
ATOM 809 N N . ALA A 1 107 ? -0.735 13.252 4.124 1.00 98.38 107 ALA A N 1
ATOM 810 C CA . ALA A 1 107 ? -1.663 14.214 3.531 1.00 98.38 107 ALA A CA 1
ATOM 811 C C . ALA A 1 107 ? -1.913 13.921 2.042 1.00 98.38 107 ALA A C 1
ATOM 813 O O . ALA A 1 107 ? -3.060 13.936 1.594 1.00 98.38 107 ALA A O 1
ATOM 814 N N . SER A 1 108 ? -0.859 13.595 1.289 1.00 98.44 108 SER A N 1
ATOM 815 C CA . SER A 1 108 ? -0.975 13.217 -0.123 1.00 98.44 108 SER A CA 1
ATOM 816 C C . SER A 1 108 ? -1.717 11.887 -0.294 1.00 98.44 108 SER A C 1
ATOM 818 O O . SER A 1 108 ? -2.592 11.785 -1.153 1.00 98.44 108 SER A O 1
ATOM 820 N N . TYR A 1 109 ? -1.470 10.914 0.593 1.00 98.69 109 TYR A N 1
ATOM 821 C CA . TYR A 1 109 ? -2.148 9.622 0.545 1.00 98.69 109 TYR A CA 1
ATOM 822 C C . TYR A 1 109 ? -3.648 9.755 0.799 1.00 98.69 109 TYR A C 1
ATOM 824 O O . TYR A 1 109 ? -4.460 9.197 0.062 1.00 98.69 109 TYR A O 1
ATOM 832 N N . ASN A 1 110 ? -4.032 10.547 1.806 1.00 98.75 110 ASN A N 1
ATOM 833 C CA . ASN A 1 110 ? -5.442 10.829 2.061 1.00 98.75 110 ASN A CA 1
ATOM 834 C C . ASN A 1 110 ? -6.083 11.584 0.900 1.00 98.75 110 ASN A C 1
ATOM 836 O O . ASN A 1 110 ? -7.182 11.216 0.513 1.00 98.75 110 ASN A O 1
ATOM 840 N N . LYS A 1 111 ? -5.397 12.568 0.302 1.00 98.75 111 LYS A N 1
ATOM 841 C CA . LYS A 1 111 ? -5.914 13.299 -0.862 1.00 98.75 111 LYS A CA 1
ATOM 842 C C . LYS A 1 111 ? -6.219 12.359 -2.034 1.00 98.75 111 LYS A C 1
ATOM 844 O O . LYS A 1 111 ? -7.280 12.476 -2.637 1.00 98.75 111 LYS A O 1
ATOM 849 N N . ALA A 1 112 ? -5.316 11.430 -2.344 1.00 98.81 112 ALA A N 1
ATOM 850 C CA . ALA A 1 112 ? -5.529 10.442 -3.400 1.00 98.81 112 ALA A CA 1
ATOM 851 C C . ALA A 1 112 ? -6.689 9.487 -3.069 1.00 98.81 112 ALA A C 1
ATOM 853 O O . ALA A 1 112 ? -7.536 9.225 -3.920 1.00 98.81 112 ALA A O 1
ATOM 854 N N . TYR A 1 113 ? -6.777 9.014 -1.821 1.00 98.75 113 TYR A N 1
ATOM 855 C CA . TYR A 1 113 ? -7.887 8.168 -1.378 1.00 98.75 113 TYR A CA 1
ATOM 856 C C . TYR A 1 113 ? -9.236 8.908 -1.398 1.00 98.75 113 TYR A C 1
ATOM 858 O O . TYR A 1 113 ? -10.243 8.340 -1.809 1.00 98.75 113 TYR A O 1
ATOM 866 N N . ASP A 1 114 ? -9.267 10.177 -0.991 1.00 98.81 114 ASP A N 1
ATOM 867 C CA . ASP A 1 114 ? -10.463 11.022 -1.038 1.00 98.81 114 ASP A CA 1
ATOM 868 C C . ASP A 1 114 ? -10.924 11.250 -2.475 1.00 98.81 114 ASP A C 1
ATOM 870 O O . ASP A 1 114 ? -12.118 11.164 -2.748 1.00 98.81 114 ASP A O 1
ATOM 874 N N . GLN A 1 115 ? -9.986 11.473 -3.398 1.00 98.81 115 GLN A N 1
ATOM 875 C CA . GLN A 1 115 ? -10.290 11.580 -4.821 1.00 98.81 115 GLN A CA 1
ATOM 876 C C . GLN A 1 115 ? -10.914 10.281 -5.355 1.00 98.81 115 GLN A C 1
ATOM 878 O O . GLN A 1 115 ? -11.973 10.340 -5.973 1.00 98.81 115 GLN A O 1
ATOM 883 N N . PHE A 1 116 ? -10.353 9.121 -4.995 1.00 98.62 116 PHE A N 1
ATOM 884 C CA . PHE A 1 116 ? -10.941 7.817 -5.319 1.00 98.62 116 PHE A CA 1
ATOM 885 C C . PHE A 1 116 ? -12.380 7.661 -4.798 1.00 98.62 116 PHE A C 1
ATOM 887 O O . PHE A 1 116 ? -13.231 7.112 -5.495 1.00 98.62 116 PHE A O 1
ATOM 894 N N . LEU A 1 117 ? -12.702 8.159 -3.600 1.00 98.44 117 LEU A N 1
ATOM 895 C CA . LEU A 1 117 ? -14.084 8.115 -3.101 1.00 98.44 117 LEU A CA 1
ATOM 896 C C . LEU A 1 117 ? -15.055 8.978 -3.925 1.00 98.44 117 LEU A C 1
ATOM 898 O O . LEU A 1 117 ? -16.258 8.715 -3.895 1.00 98.44 117 LEU A O 1
ATOM 902 N N . LEU A 1 118 ? -14.559 10.002 -4.626 1.00 98.44 118 LEU A N 1
ATOM 903 C CA . LEU A 1 118 ? -15.370 10.901 -5.447 1.00 98.44 118 LEU A CA 1
ATOM 904 C C . LEU A 1 118 ? -15.603 10.357 -6.859 1.00 98.44 118 LEU A C 1
ATOM 906 O O . LEU A 1 118 ? -16.715 10.477 -7.372 1.00 98.44 118 LEU A O 1
ATOM 910 N N . ASP A 1 119 ? -14.574 9.794 -7.492 1.00 98.31 119 ASP A N 1
ATOM 911 C CA . ASP A 1 119 ? -14.617 9.378 -8.901 1.00 98.31 119 ASP A CA 1
ATOM 912 C C . ASP A 1 119 ? -14.697 7.858 -9.118 1.00 98.31 119 ASP A C 1
ATOM 914 O O . ASP A 1 119 ? -15.082 7.414 -10.200 1.00 98.31 119 ASP A O 1
ATOM 918 N N . GLY A 1 120 ? -14.397 7.054 -8.095 1.00 98.31 120 GLY A N 1
ATOM 919 C CA . GLY A 1 120 ? -14.356 5.596 -8.179 1.00 98.31 120 GLY A CA 1
ATOM 920 C C . GLY A 1 120 ? -13.103 5.029 -8.858 1.00 98.31 120 GLY A C 1
ATOM 921 O O . GLY A 1 120 ? -13.038 3.815 -9.060 1.00 98.31 120 GLY A O 1
ATOM 922 N N . ASP A 1 121 ? -12.101 5.853 -9.182 1.00 98.31 121 ASP A N 1
ATOM 923 C CA . ASP A 1 121 ? -10.872 5.444 -9.869 1.00 98.31 121 ASP A CA 1
ATOM 924 C C . ASP A 1 121 ? -9.782 4.994 -8.877 1.00 98.31 121 ASP A C 1
ATOM 926 O O . ASP A 1 121 ? -8.880 5.735 -8.471 1.00 98.31 121 ASP A O 1
ATOM 930 N N . ALA A 1 122 ? -9.861 3.723 -8.477 1.00 97.25 122 ALA A N 1
ATOM 931 C CA . ALA A 1 122 ? -8.862 3.116 -7.599 1.00 97.25 122 ALA A CA 1
ATOM 932 C C . ALA A 1 122 ? -7.475 3.005 -8.259 1.00 97.25 122 ALA A C 1
ATOM 934 O O . ALA A 1 122 ? -6.465 2.978 -7.554 1.00 97.25 122 ALA A O 1
ATOM 935 N N . ASP A 1 123 ? -7.401 2.923 -9.590 1.00 97.81 123 ASP A N 1
ATOM 936 C CA . ASP A 1 123 ? -6.133 2.822 -10.318 1.00 97.81 123 ASP A CA 1
ATOM 937 C C . ASP A 1 123 ? -5.367 4.145 -10.237 1.00 97.81 123 ASP A C 1
ATOM 939 O O . ASP A 1 123 ? -4.173 4.158 -9.929 1.00 97.81 123 ASP A O 1
ATOM 943 N N . ALA A 1 124 ? -6.057 5.270 -10.440 1.00 98.38 124 ALA A N 1
ATOM 944 C CA . ALA A 1 124 ? -5.471 6.597 -10.297 1.00 98.38 124 ALA A CA 1
ATOM 945 C C . ALA A 1 124 ? -4.971 6.856 -8.871 1.00 98.38 124 ALA A C 1
ATOM 947 O O . ALA A 1 124 ? -3.856 7.354 -8.700 1.00 98.38 124 ALA A O 1
ATOM 948 N N . ALA A 1 125 ? -5.739 6.471 -7.847 1.00 98.69 125 ALA A N 1
ATOM 949 C CA . ALA A 1 125 ? -5.300 6.628 -6.462 1.00 98.69 125 ALA A CA 1
ATOM 950 C C . ALA A 1 125 ? -4.072 5.769 -6.130 1.00 98.69 125 ALA A C 1
ATOM 952 O O . ALA A 1 125 ? -3.157 6.262 -5.471 1.00 98.69 125 ALA A O 1
ATOM 953 N N . ARG A 1 126 ? -4.012 4.518 -6.611 1.00 98.62 126 ARG A N 1
ATOM 954 C CA . ARG A 1 126 ? -2.836 3.652 -6.416 1.00 98.62 126 ARG A CA 1
ATOM 955 C C . ARG A 1 126 ? -1.588 4.243 -7.042 1.00 98.62 126 ARG A C 1
ATOM 957 O O . ARG A 1 126 ? -0.568 4.300 -6.368 1.00 98.62 126 ARG A O 1
ATOM 964 N N . ARG A 1 127 ? -1.683 4.731 -8.282 1.00 98.31 127 ARG A N 1
ATOM 965 C CA . ARG A 1 127 ? -0.558 5.389 -8.960 1.00 98.31 127 ARG A CA 1
ATOM 966 C C . ARG A 1 127 ? -0.094 6.638 -8.220 1.00 98.31 127 ARG A C 1
ATOM 968 O O . ARG A 1 127 ? 1.094 6.767 -7.962 1.00 98.31 127 ARG A O 1
ATOM 975 N N . ALA A 1 128 ? -1.020 7.512 -7.825 1.00 98.44 128 ALA A N 1
ATOM 976 C CA . ALA A 1 128 ? -0.681 8.744 -7.113 1.00 98.44 128 ALA A CA 1
ATOM 977 C C . ALA A 1 128 ? -0.015 8.471 -5.753 1.00 98.44 128 ALA A C 1
ATOM 979 O O . ALA A 1 128 ? 0.935 9.153 -5.372 1.00 98.44 128 ALA A O 1
ATOM 980 N N . ILE A 1 129 ? -0.499 7.465 -5.017 1.00 98.69 129 ILE A N 1
ATOM 981 C CA . ILE A 1 129 ? 0.120 7.053 -3.754 1.00 98.69 129 ILE A CA 1
ATOM 982 C C . ILE A 1 129 ? 1.478 6.402 -4.010 1.00 98.69 129 ILE A C 1
ATOM 984 O O . ILE A 1 129 ? 2.438 6.761 -3.337 1.00 98.69 129 ILE A O 1
ATOM 988 N N . GLY A 1 130 ? 1.563 5.485 -4.974 1.00 98.31 130 GLY A N 1
ATOM 989 C CA . GLY A 1 130 ? 2.789 4.778 -5.332 1.00 98.31 130 GLY A CA 1
ATOM 990 C C . GLY A 1 130 ? 3.913 5.719 -5.758 1.00 98.31 130 GLY A C 1
ATOM 991 O O . GLY A 1 130 ? 5.041 5.554 -5.306 1.00 98.31 130 GLY A O 1
ATOM 992 N N . GLU A 1 131 ? 3.608 6.749 -6.549 1.00 97.50 131 GLU A N 1
ATOM 993 C CA . GLU A 1 131 ? 4.566 7.789 -6.944 1.00 97.50 131 GLU A CA 1
ATOM 994 C C . GLU A 1 131 ? 5.150 8.507 -5.719 1.00 97.50 131 GLU A C 1
ATOM 996 O O . GLU A 1 131 ? 6.367 8.527 -5.533 1.00 97.50 131 GLU A O 1
ATOM 1001 N N . GLN A 1 132 ? 4.292 8.999 -4.816 1.00 98.12 132 GLN A N 1
ATOM 1002 C CA . GLN A 1 132 ? 4.757 9.622 -3.575 1.00 98.12 132 GLN A CA 1
ATOM 1003 C C . GLN A 1 132 ? 5.542 8.636 -2.697 1.00 98.12 132 GLN A C 1
ATOM 1005 O O . GLN A 1 132 ? 6.523 9.017 -2.061 1.00 98.12 132 GLN A O 1
ATOM 1010 N N . PHE A 1 133 ? 5.102 7.380 -2.615 1.00 97.81 133 PHE A N 1
ATOM 1011 C CA . PHE A 1 133 ? 5.745 6.347 -1.805 1.00 97.81 133 PHE A CA 1
ATOM 1012 C C . PHE A 1 133 ? 7.157 6.034 -2.313 1.00 97.81 133 PHE A C 1
ATOM 1014 O O . PHE A 1 133 ? 8.088 5.916 -1.521 1.00 97.81 133 PHE A O 1
ATOM 1021 N N . GLY A 1 134 ? 7.335 5.969 -3.634 1.00 96.69 134 GLY A N 1
ATOM 1022 C CA . GLY A 1 134 ? 8.607 5.642 -4.271 1.00 96.69 134 GLY A CA 1
ATOM 1023 C C . GLY A 1 134 ? 9.752 6.582 -3.897 1.00 96.69 134 GLY A C 1
ATOM 1024 O O . GLY A 1 134 ? 10.882 6.119 -3.734 1.00 96.69 134 GLY A O 1
ATOM 1025 N N . GLU A 1 135 ? 9.460 7.871 -3.729 1.00 94.31 135 GLU A N 1
ATOM 1026 C CA . GLU A 1 135 ? 10.447 8.900 -3.377 1.00 94.31 135 GLU A CA 1
ATOM 1027 C C . GLU A 1 135 ? 10.426 9.271 -1.887 1.00 94.31 135 GLU A C 1
ATOM 1029 O O . GLU A 1 135 ? 11.460 9.611 -1.309 1.00 94.31 135 GLU A O 1
ATOM 1034 N N . GLY A 1 136 ? 9.245 9.234 -1.265 1.00 93.69 136 GLY A N 1
ATOM 1035 C CA . GLY A 1 136 ? 9.007 9.739 0.085 1.00 93.69 136 GLY A CA 1
ATOM 1036 C C . GLY A 1 136 ? 9.181 8.712 1.203 1.00 93.69 136 GLY A C 1
ATOM 1037 O O . GLY A 1 136 ? 9.252 9.113 2.369 1.00 93.69 136 GLY A O 1
ATOM 1038 N N . GLU A 1 137 ? 9.237 7.419 0.876 1.00 95.56 137 GLU A N 1
ATOM 1039 C CA . GLU A 1 137 ? 9.451 6.328 1.829 1.00 95.56 137 GLU A CA 1
ATOM 1040 C C . GLU A 1 137 ? 10.798 5.646 1.597 1.00 95.56 137 GLU A C 1
ATOM 1042 O O . GLU A 1 137 ? 11.283 5.526 0.471 1.00 95.56 137 GLU A O 1
ATOM 1047 N N . LEU A 1 138 ? 11.395 5.153 2.683 1.00 92.69 138 LEU A N 1
ATOM 1048 C CA . LEU A 1 138 ? 12.657 4.421 2.644 1.00 92.69 138 LEU A CA 1
ATOM 1049 C C . LEU A 1 138 ? 12.433 2.969 3.047 1.00 92.69 138 LEU A C 1
ATOM 1051 O O . LEU A 1 138 ? 11.743 2.678 4.026 1.00 92.69 138 LEU A O 1
ATOM 1055 N N . THR A 1 139 ? 13.089 2.054 2.343 1.00 85.31 139 THR A N 1
ATOM 1056 C CA . THR A 1 139 ? 13.116 0.644 2.7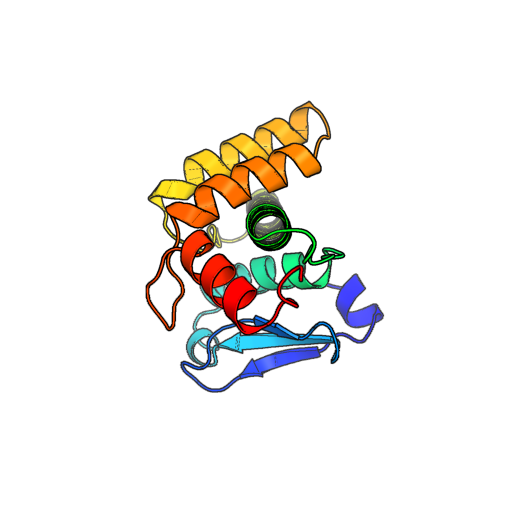40 1.00 85.31 139 THR A CA 1
ATOM 1057 C C . THR A 1 139 ? 13.763 0.484 4.118 1.00 85.31 139 THR A C 1
ATOM 1059 O O . THR A 1 139 ? 14.750 1.142 4.461 1.00 85.31 139 THR A O 1
ATOM 1062 N N . SER A 1 140 ? 13.223 -0.416 4.936 1.00 77.50 140 SER A N 1
ATOM 1063 C CA . SER A 1 140 ? 13.670 -0.600 6.323 1.00 77.50 140 SER A CA 1
ATOM 1064 C C . SER A 1 140 ? 15.086 -1.183 6.434 1.00 77.50 140 SER A C 1
ATOM 1066 O O . SER A 1 140 ? 15.812 -0.863 7.378 1.00 77.50 140 SER A O 1
ATOM 1068 N N . ASN A 1 141 ? 15.490 -2.001 5.459 1.00 73.69 141 ASN A N 1
ATOM 1069 C CA . ASN A 1 141 ? 16.752 -2.740 5.438 1.00 73.69 141 ASN A CA 1
ATOM 1070 C C . ASN A 1 141 ? 17.899 -1.987 4.740 1.00 73.69 141 ASN A C 1
ATOM 1072 O O . ASN A 1 141 ? 18.995 -1.925 5.290 1.00 73.69 141 ASN A O 1
ATOM 1076 N N . THR A 1 142 ? 17.667 -1.414 3.555 1.00 83.06 142 THR A N 1
ATOM 1077 C CA . THR A 1 142 ? 18.716 -0.737 2.765 1.00 83.06 142 THR A CA 1
ATOM 1078 C C . THR A 1 142 ? 18.710 0.777 2.929 1.00 83.06 142 THR A C 1
ATOM 1080 O O . THR A 1 142 ? 19.698 1.424 2.595 1.00 83.06 142 THR A O 1
ATOM 1083 N N . ARG A 1 143 ? 17.623 1.349 3.474 1.00 87.44 143 ARG A N 1
ATOM 1084 C CA . ARG A 1 143 ? 17.414 2.800 3.622 1.00 87.44 143 ARG A CA 1
ATOM 1085 C C . ARG A 1 143 ? 17.409 3.573 2.299 1.00 87.44 143 ARG A C 1
ATOM 1087 O O . ARG A 1 143 ? 17.505 4.795 2.322 1.00 87.44 143 ARG A O 1
ATOM 1094 N N . GLN A 1 144 ? 17.259 2.880 1.172 1.00 92.06 144 GLN A N 1
ATOM 1095 C CA . GLN A 1 144 ? 17.053 3.490 -0.141 1.00 92.06 144 GLN A CA 1
ATOM 1096 C C . GLN A 1 144 ? 15.580 3.874 -0.334 1.00 92.06 144 GLN A C 1
ATOM 1098 O O . GLN A 1 144 ? 14.713 3.170 0.206 1.00 92.06 144 GLN A O 1
ATOM 1103 N N . PRO A 1 145 ? 15.288 4.924 -1.125 1.00 96.25 145 PRO A N 1
ATOM 1104 C CA . PRO A 1 145 ? 13.946 5.170 -1.643 1.00 96.25 145 PRO A CA 1
ATOM 1105 C C . PRO A 1 145 ? 13.388 3.929 -2.344 1.00 96.25 145 PRO A C 1
ATOM 1107 O O . PRO A 1 145 ? 14.127 3.213 -3.029 1.00 96.25 145 PRO A O 1
ATOM 1110 N N . TYR A 1 146 ? 12.091 3.664 -2.195 1.00 96.25 146 TYR A N 1
ATOM 1111 C CA . TYR A 1 146 ? 11.464 2.465 -2.767 1.00 96.25 146 TYR A CA 1
ATOM 1112 C C . TYR A 1 146 ? 11.603 2.385 -4.294 1.00 96.25 146 TYR A C 1
ATOM 1114 O O . TYR A 1 146 ? 11.858 1.306 -4.829 1.00 96.25 146 TYR A O 1
ATOM 1122 N N . ALA A 1 147 ? 11.518 3.516 -5.001 1.00 97.00 147 ALA A N 1
ATOM 1123 C CA . ALA A 1 147 ? 11.708 3.551 -6.451 1.00 97.00 147 ALA A CA 1
ATOM 1124 C C . ALA A 1 147 ? 13.122 3.098 -6.863 1.00 97.00 147 ALA A C 1
ATOM 1126 O O . ALA A 1 147 ? 13.282 2.338 -7.821 1.00 97.00 147 ALA A O 1
ATOM 1127 N N . GLU A 1 148 ? 14.150 3.514 -6.114 1.00 97.06 148 GLU A N 1
ATOM 1128 C CA . GLU A 1 148 ? 15.533 3.080 -6.338 1.00 97.06 148 GLU A CA 1
ATOM 1129 C C . GLU A 1 148 ? 15.688 1.589 -6.026 1.00 97.06 148 GLU A C 1
ATOM 1131 O O . GLU A 1 148 ? 16.245 0.841 -6.828 1.00 97.06 148 GLU A O 1
ATOM 1136 N N . TYR A 1 149 ? 15.148 1.145 -4.890 1.00 96.25 149 TYR A N 1
ATOM 1137 C CA . TYR A 1 149 ? 15.203 -0.249 -4.466 1.00 96.25 149 TYR A CA 1
ATOM 1138 C C . TYR A 1 149 ? 14.595 -1.199 -5.511 1.00 96.25 149 TYR A C 1
ATOM 1140 O O . TYR A 1 149 ? 15.252 -2.153 -5.936 1.00 96.25 149 TYR A O 1
ATOM 1148 N N . TYR A 1 150 ? 13.379 -0.917 -5.991 1.00 96.62 150 TYR A N 1
ATOM 1149 C CA . TYR A 1 150 ? 12.743 -1.723 -7.037 1.00 96.62 150 TYR A CA 1
ATOM 1150 C C . TYR A 1 150 ? 13.478 -1.629 -8.371 1.00 96.62 150 TYR A C 1
ATOM 1152 O O . TYR A 1 150 ? 13.605 -2.629 -9.076 1.00 96.62 150 TYR A O 1
ATOM 1160 N N . GLY A 1 151 ? 14.019 -0.456 -8.701 1.00 96.88 151 GLY A N 1
ATOM 1161 C CA . GLY A 1 151 ? 14.844 -0.284 -9.888 1.00 96.88 151 GLY A CA 1
ATOM 1162 C C . GLY A 1 151 ? 16.107 -1.151 -9.857 1.00 96.88 151 GLY A C 1
ATOM 1163 O O . GLY A 1 151 ? 16.448 -1.774 -10.861 1.00 96.88 151 GLY A O 1
ATOM 1164 N N . ASN A 1 152 ? 16.786 -1.223 -8.714 1.00 95.31 152 ASN A N 1
ATOM 1165 C CA . ASN A 1 152 ? 17.963 -2.071 -8.532 1.00 95.31 152 ASN A CA 1
ATOM 1166 C C . ASN A 1 152 ? 17.592 -3.560 -8.584 1.00 95.31 152 ASN A C 1
ATOM 1168 O O . ASN A 1 152 ? 18.334 -4.366 -9.146 1.00 95.31 152 ASN A O 1
ATOM 1172 N N . TRP A 1 153 ? 16.428 -3.931 -8.039 1.00 95.19 153 TRP A N 1
ATOM 1173 C CA . TRP A 1 153 ? 15.921 -5.297 -8.145 1.00 95.19 153 TRP A CA 1
ATOM 1174 C C . TRP A 1 153 ? 15.657 -5.690 -9.603 1.00 95.19 153 TRP A C 1
ATOM 1176 O O . TRP A 1 153 ? 16.064 -6.779 -10.010 1.00 95.19 153 TRP A O 1
ATOM 1186 N N . TYR A 1 154 ? 15.043 -4.803 -10.397 1.00 96.12 154 TYR A N 1
ATOM 1187 C CA . TYR A 1 154 ? 14.813 -5.019 -11.829 1.00 96.12 154 TYR A CA 1
ATOM 1188 C C . TYR A 1 154 ? 16.119 -5.338 -12.563 1.00 96.12 154 TYR A C 1
ATOM 1190 O O . TYR A 1 154 ? 16.193 -6.364 -13.238 1.00 96.12 154 TYR A O 1
ATOM 1198 N N . ASP A 1 155 ? 17.155 -4.510 -12.380 1.00 95.06 155 ASP A N 1
ATOM 1199 C CA . ASP A 1 155 ? 18.444 -4.672 -13.069 1.00 95.06 155 ASP A CA 1
ATOM 1200 C C . ASP A 1 155 ? 19.107 -6.028 -12.762 1.00 95.06 155 ASP A C 1
ATOM 1202 O O . ASP A 1 155 ? 19.841 -6.569 -13.590 1.00 95.06 155 ASP A O 1
ATOM 1206 N N . ALA A 1 156 ? 18.849 -6.584 -11.574 1.00 94.25 156 ALA A N 1
ATOM 1207 C CA . ALA A 1 156 ? 19.425 -7.846 -11.124 1.00 94.25 156 ALA A CA 1
ATOM 1208 C C . ALA A 1 156 ? 18.600 -9.093 -11.495 1.00 94.25 156 ALA A C 1
ATOM 1210 O O . ALA A 1 156 ? 19.167 -10.186 -11.539 1.00 94.25 156 ALA A O 1
ATOM 1211 N N . ASN A 1 157 ? 17.286 -8.967 -11.724 1.00 94.19 157 ASN A N 1
ATOM 1212 C CA . ASN A 1 157 ? 16.375 -10.123 -11.775 1.00 94.19 157 ASN A CA 1
ATOM 1213 C C . ASN A 1 157 ? 15.499 -10.201 -13.029 1.00 94.19 157 ASN A C 1
ATOM 1215 O O . ASN A 1 157 ? 15.159 -11.310 -13.451 1.00 94.19 157 ASN A O 1
ATOM 1219 N N . CYS A 1 158 ? 15.114 -9.074 -13.632 1.00 91.06 158 CYS A N 1
ATOM 1220 C CA . CYS A 1 158 ? 14.382 -9.117 -14.892 1.00 91.06 158 CYS A CA 1
ATOM 1221 C C . CYS A 1 158 ? 15.374 -9.416 -16.032 1.00 91.06 158 CYS A C 1
ATOM 1223 O O . CYS A 1 158 ? 16.508 -8.928 -16.011 1.00 91.06 158 CYS A O 1
ATOM 1225 N N . PRO A 1 159 ? 14.988 -10.221 -17.040 1.00 78.44 159 PRO A N 1
ATOM 1226 C CA . PRO A 1 159 ? 15.856 -10.494 -18.175 1.00 78.44 159 PRO A CA 1
ATOM 1227 C C . PRO A 1 159 ? 16.260 -9.171 -18.819 1.00 78.44 159 PRO A C 1
ATOM 1229 O O . PRO A 1 159 ? 15.395 -8.349 -19.124 1.00 78.44 159 PRO A O 1
ATOM 1232 N N . SER A 1 160 ? 17.553 -8.966 -19.064 1.00 60.25 160 SER A N 1
ATOM 1233 C CA . SER A 1 160 ? 17.968 -7.887 -19.950 1.00 60.25 160 SER A CA 1
ATOM 1234 C C . SER A 1 160 ? 17.252 -8.096 -21.282 1.00 60.25 160 SER A C 1
ATOM 1236 O O . SER A 1 160 ? 17.374 -9.161 -21.893 1.00 60.25 160 SER A O 1
ATOM 1238 N N . ALA A 1 161 ? 16.453 -7.110 -21.700 1.00 50.16 161 ALA A N 1
ATOM 1239 C CA . ALA A 1 161 ? 15.979 -7.037 -23.072 1.00 50.16 161 ALA A CA 1
ATOM 1240 C C . ALA A 1 161 ? 17.237 -7.077 -23.949 1.00 50.16 161 ALA A C 1
ATOM 1242 O O . ALA A 1 161 ? 18.021 -6.128 -23.951 1.00 50.16 161 ALA A O 1
ATOM 1243 N N . LYS A 1 162 ? 17.506 -8.244 -24.540 1.00 40.09 162 LYS A N 1
ATOM 1244 C CA . LYS A 1 162 ? 18.625 -8.444 -25.458 1.00 40.09 162 LYS A CA 1
ATOM 1245 C C . LYS A 1 162 ? 18.416 -7.621 -26.715 1.00 40.09 162 LYS A C 1
ATOM 1247 O O . LYS A 1 162 ? 17.254 -7.564 -27.176 1.00 40.09 162 LYS A O 1
#

Secondary structure (DSSP, 8-state):
-HHHHHTT-EEEE-STTS--EEETTTTEEEE-GGGTT-HHHHHHHHHHHHHHHHS-----TTSHHHHHHHHHHHHHHHHHHHHHHHHHHHHTT------SS-TTTHHHHHHHHHHHHHH--HHHHHHHHHHHHHHH-B-TTT--BHHHHHHHHHHHHSPP--